Protein AF-A0A938QM40-F1 (afdb_monomer_lite)

Radius of gyration: 16.75 Å; chains: 1; bounding box: 47×14×31 Å

Sequence (53 aa):
QTAYTELYVTDTLWPDFREAEFNQALAAFQQRERRYGLTQEQLAANAEGRRDR

Secondary structure (DSSP, 8-state):
--TTPPP---S--GGG--HHHHHHHHHHHHHS--TTS--HHHHHHHHHHTT--

pLDDT: mean 73.27, std 15.23, range [47.94, 92.94]

Foldseek 3Di:
DCPPPDDDDDPQDPVRDDPVNVVVSVVVVVPPDPPPDAPVVNVVVVVVVVVPD

Structure (mmCIF, N/CA/C/O backbone):
data_AF-A0A938QM40-F1
#
_entry.id   AF-A0A938QM40-F1
#
loop_
_atom_site.group_PDB
_atom_site.id
_atom_site.type_symbol
_atom_site.label_atom_id
_atom_site.label_alt_id
_atom_site.label_comp_id
_atom_site.label_asym_id
_atom_site.label_entity_id
_atom_site.label_seq_id
_atom_site.pdbx_PDB_ins_code
_atom_site.Cartn_x
_atom_site.Cartn_y
_atom_site.Cartn_z
_atom_site.occupancy
_atom_site.B_iso_or_equiv
_atom_site.auth_seq_id
_atom_site.auth_comp_id
_atom_site.auth_asym_id
_atom_site.auth_atom_id
_atom_site.pdbx_PDB_model_num
ATOM 1 N N . GLN A 1 1 ? 10.462 5.421 14.292 1.00 53.31 1 GLN A N 1
ATOM 2 C CA . GLN A 1 1 ? 9.112 5.979 14.052 1.00 53.31 1 GLN A CA 1
ATOM 3 C C . GLN A 1 1 ? 8.476 5.179 12.908 1.00 53.31 1 GLN A C 1
ATOM 5 O O . GLN A 1 1 ? 8.623 5.567 11.764 1.00 53.31 1 GLN A O 1
ATOM 10 N N . THR A 1 2 ? 7.902 4.005 13.212 1.00 58.44 2 THR A N 1
ATOM 11 C CA . THR A 1 2 ? 7.180 3.086 12.283 1.00 58.44 2 THR A CA 1
ATOM 12 C C . THR A 1 2 ? 6.252 2.109 13.036 1.00 58.44 2 THR A C 1
ATOM 14 O O . THR A 1 2 ? 5.654 1.226 12.434 1.00 58.44 2 THR A O 1
ATOM 17 N N . ALA A 1 3 ? 6.118 2.234 14.365 1.00 61.16 3 ALA A N 1
ATOM 18 C CA . ALA A 1 3 ? 5.529 1.199 15.226 1.00 61.16 3 ALA A CA 1
ATOM 19 C C . ALA A 1 3 ? 4.014 0.977 15.034 1.00 61.16 3 ALA A C 1
ATOM 21 O O . ALA A 1 3 ? 3.476 0.003 15.547 1.00 61.16 3 ALA A O 1
ATOM 22 N N . TYR A 1 4 ? 3.342 1.866 14.297 1.00 59.16 4 TYR A N 1
ATOM 23 C CA . TYR A 1 4 ? 1.896 1.830 14.058 1.00 59.16 4 TYR A CA 1
ATOM 24 C C . TYR A 1 4 ? 1.541 1.992 12.573 1.00 59.16 4 TYR A C 1
ATOM 26 O O . TYR A 1 4 ? 0.407 2.325 12.239 1.00 59.16 4 TYR A O 1
ATOM 34 N N . THR A 1 5 ? 2.513 1.810 11.676 1.00 74.62 5 THR A N 1
ATOM 35 C CA . THR A 1 5 ? 2.284 1.897 10.231 1.00 74.62 5 THR A CA 1
ATOM 36 C C . THR A 1 5 ? 1.952 0.515 9.685 1.00 74.62 5 THR A C 1
ATOM 38 O O . THR A 1 5 ? 2.716 -0.428 9.877 1.00 74.62 5 THR A O 1
ATOM 41 N N . GLU A 1 6 ? 0.837 0.394 8.970 1.00 75.19 6 GLU A N 1
ATOM 42 C CA . GLU A 1 6 ? 0.527 -0.822 8.223 1.00 75.19 6 GLU A CA 1
ATOM 43 C C . GLU A 1 6 ? 1.286 -0.833 6.898 1.00 75.19 6 GLU A C 1
ATOM 45 O O . GLU A 1 6 ? 1.262 0.137 6.139 1.00 75.19 6 GLU A O 1
ATOM 50 N N . LEU A 1 7 ? 1.961 -1.947 6.621 1.00 82.38 7 LEU A N 1
ATOM 51 C CA . LEU A 1 7 ? 2.662 -2.156 5.362 1.00 82.38 7 LEU A CA 1
ATOM 52 C C . LEU A 1 7 ? 1.737 -2.877 4.373 1.00 82.38 7 LEU A C 1
ATOM 54 O O . LEU A 1 7 ? 1.158 -3.928 4.680 1.00 82.38 7 LEU A O 1
ATOM 58 N N . TYR A 1 8 ? 1.619 -2.300 3.1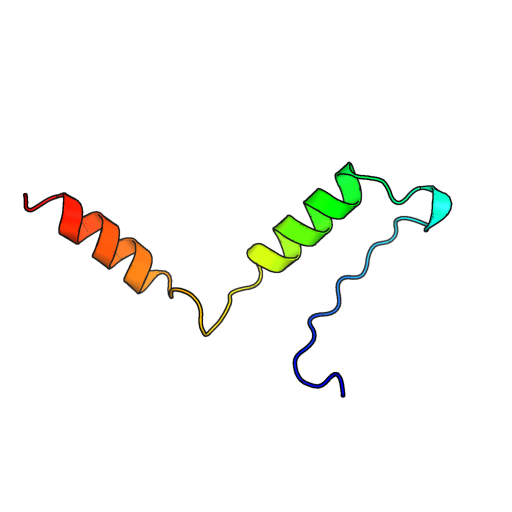80 1.00 83.12 8 TYR A N 1
ATOM 59 C CA . TYR A 1 8 ? 0.981 -2.904 2.016 1.00 83.12 8 TYR A CA 1
ATOM 60 C C . TYR A 1 8 ? 2.070 -3.273 1.008 1.00 83.12 8 TYR A C 1
ATOM 62 O O . TYR A 1 8 ? 2.877 -2.425 0.633 1.00 83.12 8 TYR A O 1
ATOM 70 N N . VAL A 1 9 ? 2.111 -4.543 0.607 1.00 87.12 9 VAL A N 1
ATOM 71 C CA . VAL A 1 9 ? 3.093 -5.085 -0.340 1.00 87.12 9 VAL A CA 1
ATOM 72 C C . VAL A 1 9 ? 2.322 -5.652 -1.525 1.00 87.12 9 VAL A C 1
ATOM 74 O O . VAL A 1 9 ? 1.341 -6.365 -1.322 1.00 87.12 9 VAL A O 1
ATOM 77 N N . THR A 1 10 ? 2.753 -5.312 -2.737 1.00 90.50 10 THR A N 1
ATOM 78 C CA . THR A 1 10 ? 2.180 -5.799 -3.997 1.00 90.50 10 THR A CA 1
ATOM 79 C C . THR A 1 10 ? 3.298 -6.260 -4.931 1.00 90.50 10 THR A C 1
ATOM 81 O O . THR A 1 10 ? 4.402 -5.715 -4.879 1.00 90.50 10 THR A O 1
ATOM 84 N N . ASP A 1 11 ? 3.004 -7.244 -5.781 1.00 91.38 11 ASP A N 1
ATOM 85 C CA . ASP A 1 11 ? 3.874 -7.685 -6.877 1.00 91.38 11 ASP A CA 1
ATOM 86 C C . ASP A 1 11 ? 3.927 -6.667 -8.031 1.00 91.38 11 ASP A C 1
ATOM 88 O O . ASP A 1 11 ? 4.777 -6.773 -8.919 1.00 91.38 11 ASP A O 1
ATOM 92 N N . THR A 1 12 ? 3.049 -5.656 -8.023 1.00 91.56 12 THR A N 1
ATOM 93 C CA . THR A 1 12 ? 3.039 -4.608 -9.046 1.00 91.56 12 THR A CA 1
ATOM 94 C C . THR A 1 12 ? 4.319 -3.782 -8.994 1.00 91.56 12 THR A C 1
ATOM 96 O O . THR A 1 12 ? 4.636 -3.123 -7.999 1.00 91.56 12 THR A O 1
ATOM 99 N N . LEU A 1 13 ? 5.049 -3.778 -10.109 1.00 92.94 13 LEU A N 1
ATOM 100 C CA . LEU A 1 13 ? 6.267 -2.996 -10.257 1.00 92.94 13 LEU A CA 1
ATOM 101 C C . LEU A 1 13 ? 5.944 -1.498 -10.260 1.00 92.94 13 LEU A C 1
ATOM 103 O O . LEU A 1 13 ? 4.970 -1.059 -10.863 1.00 92.94 13 LEU A O 1
ATOM 107 N N . TRP A 1 14 ? 6.825 -0.690 -9.670 1.00 89.62 14 TRP A N 1
ATOM 108 C CA . TRP A 1 14 ? 6.649 0.764 -9.580 1.00 89.62 14 TRP A CA 1
ATOM 109 C C . TRP A 1 14 ? 6.238 1.489 -10.881 1.00 89.62 14 TRP A C 1
ATOM 111 O O . TRP A 1 14 ? 5.314 2.298 -10.824 1.00 89.62 14 TRP A O 1
ATOM 121 N N . PRO A 1 15 ? 6.842 1.231 -12.062 1.00 92.81 15 PRO A N 1
ATOM 122 C CA . PRO A 1 15 ? 6.424 1.899 -13.304 1.00 92.81 15 PRO A CA 1
ATOM 123 C C . PRO A 1 15 ? 4.993 1.551 -13.757 1.00 92.81 15 PRO A C 1
ATOM 125 O O . PRO A 1 15 ? 4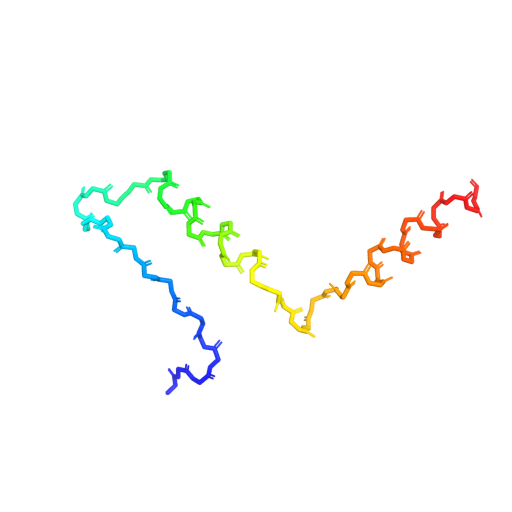.391 2.305 -14.532 1.00 92.81 15 PRO A O 1
ATOM 128 N N . ASP A 1 16 ? 4.466 0.424 -13.279 1.00 91.50 16 ASP A N 1
ATOM 129 C CA . ASP A 1 16 ? 3.124 -0.081 -13.561 1.00 91.50 16 ASP A CA 1
ATOM 130 C C . ASP A 1 16 ? 2.123 0.253 -12.441 1.00 91.50 16 ASP A C 1
ATOM 132 O O . ASP A 1 16 ? 0.919 0.072 -12.593 1.00 91.50 16 ASP A O 1
ATOM 136 N N . PHE A 1 17 ? 2.591 0.821 -11.326 1.00 92.50 17 PHE A N 1
ATOM 137 C CA . PHE A 1 17 ? 1.720 1.235 -10.235 1.00 92.50 17 PHE A CA 1
ATOM 138 C C . PHE A 1 17 ? 0.906 2.471 -10.645 1.00 92.50 17 PHE A C 1
ATOM 140 O O . PHE A 1 17 ? 1.433 3.578 -10.801 1.00 92.50 17 PHE A O 1
ATOM 147 N N . ARG A 1 18 ? -0.400 2.277 -10.845 1.00 92.06 18 ARG A N 1
ATOM 148 C CA . ARG A 1 18 ? -1.350 3.304 -11.308 1.00 92.06 18 ARG A CA 1
ATOM 149 C C . ARG A 1 18 ? -2.517 3.464 -10.334 1.00 92.06 18 ARG A C 1
ATOM 151 O O . ARG A 1 18 ? -2.567 2.834 -9.283 1.00 92.06 18 ARG A O 1
ATOM 158 N N . GLU A 1 19 ? -3.470 4.322 -10.690 1.00 92.44 19 GLU A N 1
ATOM 159 C CA . GLU A 1 19 ? -4.636 4.654 -9.860 1.00 92.44 19 GLU A CA 1
ATOM 160 C C . GLU A 1 19 ? -5.423 3.420 -9.395 1.00 92.44 19 GLU A C 1
ATOM 162 O O . GLU A 1 19 ? -5.819 3.348 -8.234 1.00 92.44 19 GLU A O 1
ATOM 167 N N . ALA A 1 20 ? -5.600 2.424 -10.268 1.00 92.69 20 ALA A N 1
ATOM 168 C CA . ALA A 1 20 ? -6.278 1.181 -9.911 1.00 92.69 20 ALA A CA 1
ATOM 169 C C . ALA A 1 20 ? -5.589 0.479 -8.728 1.00 92.69 20 ALA A C 1
ATOM 171 O O . ALA A 1 20 ? -6.246 0.133 -7.750 1.00 92.69 20 ALA A O 1
ATOM 172 N N . GLU A 1 21 ? -4.262 0.368 -8.764 1.00 92.44 21 GLU A N 1
ATOM 173 C CA . GLU A 1 21 ? -3.463 -0.270 -7.712 1.00 92.44 21 GLU A CA 1
ATOM 174 C C . GLU A 1 21 ? -3.475 0.523 -6.414 1.00 92.44 21 GLU A C 1
ATOM 176 O O . GLU A 1 21 ? -3.530 -0.051 -5.326 1.00 92.44 21 GLU A O 1
ATOM 181 N N . PHE A 1 22 ? -3.496 1.851 -6.518 1.00 91.25 22 PHE A N 1
ATOM 182 C CA . PHE A 1 22 ? -3.672 2.719 -5.363 1.00 91.25 22 PHE A CA 1
ATOM 183 C C . PHE A 1 22 ? -5.041 2.517 -4.704 1.00 91.25 22 PHE A C 1
ATOM 185 O O . PHE A 1 22 ? -5.122 2.377 -3.484 1.00 91.25 22 PHE A O 1
ATOM 192 N N . ASN A 1 23 ? -6.113 2.438 -5.496 1.00 91.75 23 ASN A N 1
ATOM 193 C CA . ASN A 1 23 ? -7.460 2.181 -4.989 1.00 91.75 23 ASN A CA 1
ATOM 194 C C . ASN A 1 23 ? -7.563 0.794 -4.340 1.00 91.75 23 ASN A C 1
ATOM 196 O O . ASN A 1 23 ? -8.183 0.661 -3.285 1.00 91.75 23 ASN A O 1
ATOM 200 N N . GLN A 1 24 ? -6.912 -0.222 -4.916 1.00 88.56 24 GLN A N 1
ATOM 201 C CA . GLN A 1 24 ? -6.822 -1.556 -4.317 1.00 88.56 24 GLN A CA 1
ATOM 202 C C . GLN A 1 24 ? -6.052 -1.535 -2.990 1.00 88.56 24 GLN A C 1
ATOM 204 O O . GLN A 1 24 ? -6.533 -2.077 -1.994 1.00 88.56 24 GLN A O 1
ATOM 209 N N . ALA A 1 25 ? -4.906 -0.848 -2.935 1.00 89.12 25 ALA A N 1
ATOM 210 C CA . ALA A 1 25 ? -4.125 -0.685 -1.710 1.00 89.12 25 ALA A CA 1
ATOM 211 C C . ALA A 1 25 ? -4.922 0.035 -0.613 1.00 89.12 25 ALA A C 1
ATOM 213 O O . ALA A 1 25 ? -4.903 -0.370 0.551 1.00 89.12 25 ALA 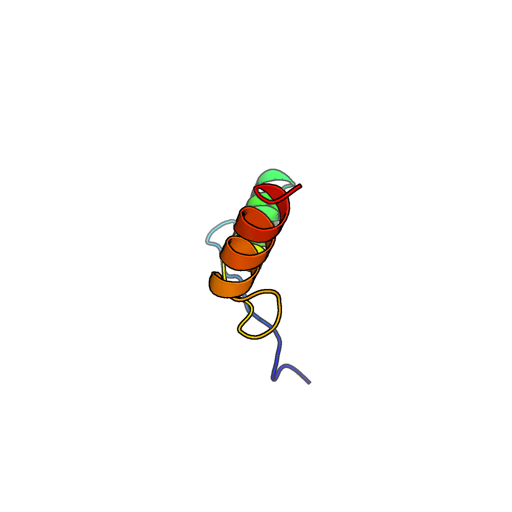A O 1
ATOM 214 N N . LEU A 1 26 ? -5.671 1.074 -0.988 1.00 86.56 26 LEU A N 1
ATOM 215 C CA . LEU A 1 26 ? -6.527 1.829 -0.082 1.00 86.56 26 LEU A CA 1
ATOM 216 C C . LEU A 1 26 ? -7.697 0.981 0.434 1.00 86.56 26 LEU A C 1
ATOM 218 O O . LEU A 1 26 ? -7.977 1.002 1.632 1.00 86.56 26 LEU A O 1
ATOM 222 N N . ALA A 1 27 ? -8.350 0.204 -0.432 1.00 85.94 27 ALA A N 1
ATOM 223 C CA . ALA A 1 27 ? -9.407 -0.721 -0.034 1.00 85.94 27 ALA A CA 1
ATOM 224 C C . ALA A 1 27 ? -8.872 -1.802 0.920 1.00 85.94 27 ALA A C 1
ATOM 226 O O . ALA A 1 27 ? -9.484 -2.068 1.953 1.00 85.94 27 ALA A O 1
ATOM 227 N N . ALA A 1 28 ? -7.697 -2.368 0.634 1.00 84.69 28 ALA A N 1
ATOM 228 C CA . ALA A 1 28 ? -7.038 -3.338 1.506 1.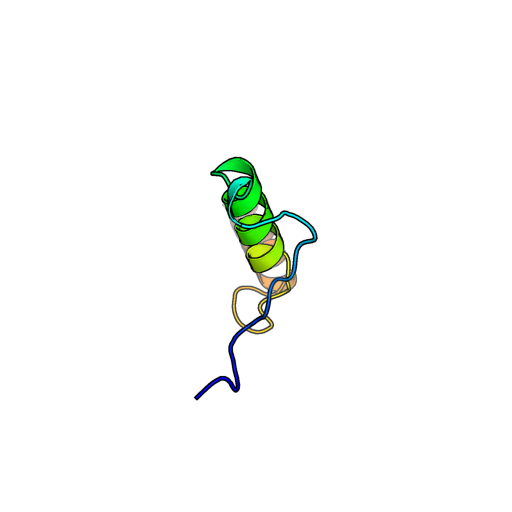00 84.69 28 ALA A CA 1
ATOM 229 C C . ALA A 1 28 ? -6.664 -2.734 2.869 1.00 84.69 28 ALA A C 1
ATOM 231 O O . ALA A 1 28 ? -6.836 -3.385 3.897 1.00 84.69 28 ALA A O 1
ATOM 232 N N . PHE A 1 29 ? -6.201 -1.482 2.894 1.00 83.06 29 PHE A N 1
ATOM 233 C CA . PHE A 1 29 ? -5.938 -0.744 4.130 1.00 83.06 29 PHE A CA 1
ATOM 234 C C . PHE A 1 29 ? -7.221 -0.467 4.932 1.00 83.06 29 PHE A C 1
ATOM 236 O O . PHE A 1 29 ? -7.207 -0.527 6.155 1.00 83.06 29 PHE A O 1
ATOM 243 N N . GLN A 1 30 ? -8.349 -0.199 4.268 1.00 79.75 30 GLN A N 1
ATOM 244 C CA . GLN A 1 30 ? -9.641 0.023 4.931 1.00 79.75 30 GLN A CA 1
ATOM 245 C C . GLN A 1 30 ? -10.289 -1.267 5.454 1.00 79.75 30 GLN A C 1
ATOM 247 O O . GLN A 1 30 ? -10.975 -1.227 6.473 1.00 79.75 30 GLN A O 1
ATOM 252 N N . GLN A 1 31 ? -10.094 -2.396 4.765 1.00 71.56 31 GLN A N 1
ATOM 253 C CA . GLN A 1 31 ? -10.636 -3.700 5.166 1.00 71.56 31 GLN A CA 1
ATOM 254 C C . GLN A 1 31 ? -9.883 -4.334 6.336 1.00 71.56 31 GLN A C 1
ATOM 256 O O . GLN A 1 31 ? -10.445 -5.169 7.045 1.00 71.56 31 GLN A O 1
ATOM 261 N N . ARG A 1 32 ? -8.619 -3.961 6.554 1.00 69.62 32 ARG A N 1
ATOM 262 C CA . ARG A 1 32 ? -7.875 -4.391 7.738 1.00 69.62 32 ARG A CA 1
ATOM 263 C C . ARG A 1 32 ? -8.516 -3.734 8.950 1.00 69.62 32 ARG A C 1
ATOM 265 O O . ARG A 1 32 ? -8.516 -2.514 9.086 1.00 69.62 32 ARG A O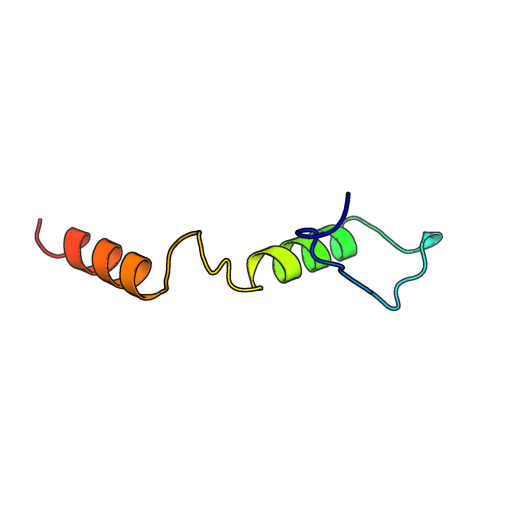 1
ATOM 272 N N . GLU A 1 33 ? -9.142 -4.564 9.783 1.00 55.69 33 GLU A N 1
ATOM 273 C CA . GLU A 1 33 ? -9.936 -4.119 10.921 1.00 55.69 33 GLU A CA 1
ATOM 274 C C . GLU A 1 33 ? -9.152 -3.115 11.766 1.00 55.69 33 GLU A C 1
ATOM 276 O O . GLU A 1 33 ? -8.220 -3.454 12.503 1.00 55.69 33 GLU A O 1
ATOM 281 N N . ARG A 1 34 ? -9.5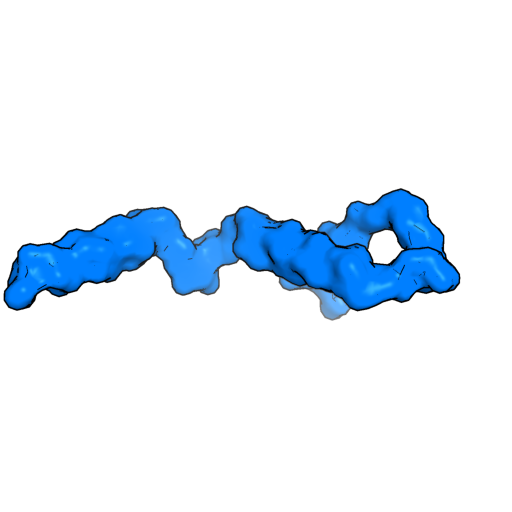84 -1.853 11.712 1.00 58.75 34 ARG A N 1
ATOM 282 C CA . ARG A 1 34 ? -9.284 -0.892 12.760 1.00 58.75 34 ARG A CA 1
ATOM 283 C C . ARG A 1 34 ? -9.883 -1.488 14.028 1.00 58.75 34 ARG A C 1
ATOM 285 O O . ARG A 1 34 ? -11.067 -1.298 14.293 1.00 58.75 34 ARG A O 1
ATOM 292 N N . ARG A 1 35 ? -9.062 -2.116 14.871 1.00 55.38 35 ARG A N 1
ATOM 293 C CA . ARG A 1 35 ? -9.432 -2.412 16.270 1.00 55.38 35 ARG A CA 1
ATOM 294 C C . ARG A 1 35 ? -9.973 -1.181 17.025 1.00 55.38 35 ARG A C 1
ATOM 296 O O . ARG A 1 35 ? -10.486 -1.340 18.121 1.00 55.38 35 ARG A O 1
ATOM 303 N N . TYR A 1 36 ? -9.884 0.024 16.449 1.00 54.97 36 TYR A N 1
ATOM 304 C CA . TYR A 1 36 ? -10.318 1.294 17.030 1.00 54.97 36 TYR A CA 1
ATOM 305 C C . TYR A 1 36 ? -10.944 2.257 16.001 1.00 54.97 36 TYR A C 1
ATOM 307 O O . TYR A 1 36 ? -10.488 3.389 15.855 1.00 54.97 36 TYR A O 1
ATOM 315 N N . GLY A 1 37 ? -11.949 1.815 15.240 1.00 55.56 37 GLY A N 1
ATOM 316 C CA . GLY A 1 37 ? -12.709 2.697 14.337 1.00 55.56 37 GLY A CA 1
ATOM 317 C C . GLY A 1 37 ? -14.203 2.667 14.619 1.00 55.56 37 GLY A C 1
ATOM 318 O O . GLY A 1 37 ? -14.745 3.616 15.168 1.00 55.56 37 GLY A O 1
ATOM 319 N N . LEU A 1 38 ? -14.836 1.552 14.271 1.00 56.66 38 LEU A N 1
ATOM 320 C CA . LEU A 1 38 ? -16.160 1.131 14.715 1.00 56.66 38 LEU A CA 1
ATOM 321 C C . LEU A 1 38 ? -16.111 -0.398 14.696 1.00 56.66 38 LEU A C 1
ATOM 323 O O . LEU A 1 38 ? -15.876 -0.975 13.634 1.00 56.66 38 LEU A O 1
ATOM 327 N N . THR A 1 39 ? -16.259 -1.068 15.838 1.00 60.66 39 THR A N 1
ATOM 328 C CA . THR A 1 39 ? -16.412 -2.533 15.824 1.00 60.66 39 THR A CA 1
ATOM 329 C C . THR A 1 39 ? -17.707 -2.884 15.082 1.00 60.66 39 THR A C 1
ATOM 331 O O . THR A 1 39 ? -18.634 -2.072 15.047 1.00 60.66 39 THR A O 1
ATOM 334 N N . GLN A 1 40 ? -17.808 -4.072 14.469 1.00 58.97 40 GLN A N 1
ATOM 335 C CA . GLN A 1 40 ? -19.040 -4.498 13.770 1.00 58.97 40 GLN A CA 1
ATOM 336 C C . GLN A 1 40 ? -20.303 -4.348 14.642 1.00 58.97 40 GLN A C 1
ATOM 338 O O . GLN A 1 40 ? -21.381 -4.050 14.134 1.00 58.97 40 GLN A O 1
ATOM 343 N N . GLU A 1 41 ? -20.145 -4.450 15.962 1.00 58.78 41 GLU A N 1
ATOM 344 C CA . GLU A 1 41 ? -21.180 -4.203 16.965 1.00 58.78 41 GLU A CA 1
ATOM 345 C C . GLU A 1 41 ? -21.734 -2.762 16.934 1.00 58.78 41 GLU A C 1
ATOM 347 O O . GLU A 1 41 ? -22.932 -2.555 17.095 1.00 58.78 41 GLU A O 1
ATOM 352 N N . GLN A 1 42 ? -20.910 -1.752 16.632 1.00 60.75 42 GLN A N 1
ATOM 353 C CA . GLN A 1 42 ? -21.347 -0.353 16.513 1.00 60.75 42 GLN A CA 1
ATOM 354 C C . GLN A 1 42 ? -22.062 -0.060 15.184 1.00 60.75 42 GLN A C 1
ATOM 356 O O . GLN A 1 42 ? -22.942 0.802 15.137 1.00 60.75 42 GLN A O 1
ATOM 361 N N . LEU A 1 43 ? -21.720 -0.777 14.108 1.00 65.25 43 LEU A N 1
ATOM 362 C CA . LEU A 1 43 ? -22.457 -0.721 12.838 1.00 65.25 43 LEU A CA 1
ATOM 363 C C . LEU A 1 43 ? -23.839 -1.379 12.977 1.00 65.25 43 LEU A C 1
ATOM 365 O O . LEU A 1 43 ? -24.822 -0.822 12.486 1.00 65.25 43 LEU A O 1
ATOM 369 N N . ALA A 1 44 ? -23.924 -2.503 13.699 1.00 64.81 44 ALA A N 1
ATOM 370 C CA . ALA A 1 44 ? -25.189 -3.147 14.053 1.00 64.81 44 ALA A CA 1
ATOM 371 C C . ALA A 1 44 ? -26.055 -2.237 14.944 1.00 64.81 44 ALA A C 1
ATOM 373 O O . ALA A 1 44 ? -27.188 -1.929 14.581 1.00 64.81 44 ALA A O 1
ATOM 374 N N . ALA A 1 45 ? -25.488 -1.673 16.016 1.00 62.69 45 ALA A N 1
ATOM 375 C CA . ALA A 1 45 ? -26.207 -0.777 16.924 1.00 62.69 45 ALA A CA 1
ATOM 376 C C . ALA A 1 45 ? -26.727 0.510 16.242 1.00 62.69 45 ALA A C 1
ATOM 378 O O . ALA A 1 45 ? -27.815 0.988 16.561 1.00 62.69 45 ALA A O 1
ATOM 379 N N . ASN A 1 46 ? -25.993 1.077 15.273 1.00 60.94 46 ASN A N 1
ATOM 380 C CA . ASN A 1 46 ? -26.459 2.240 14.500 1.00 60.94 46 ASN A CA 1
ATOM 381 C C . ASN A 1 46 ? -27.586 1.868 13.515 1.00 60.94 46 ASN A C 1
ATOM 383 O O . ASN A 1 46 ? -28.534 2.634 13.325 1.00 60.94 46 ASN A O 1
ATOM 387 N N . ALA A 1 47 ? -27.518 0.674 12.919 1.00 61.56 47 ALA A N 1
ATOM 388 C CA . ALA A 1 47 ? -28.570 0.155 12.050 1.00 61.56 47 ALA A CA 1
ATOM 389 C C . ALA A 1 47 ? -29.865 -0.158 12.825 1.00 61.56 47 ALA A C 1
ATOM 391 O O . ALA A 1 47 ? -30.958 0.093 12.316 1.00 61.56 47 ALA A O 1
ATOM 392 N N . GLU A 1 48 ? -29.750 -0.648 14.060 1.00 60.75 48 GLU A N 1
ATOM 393 C CA . GLU A 1 48 ? -30.886 -0.927 14.945 1.00 60.75 48 GLU A CA 1
ATOM 394 C C . GLU A 1 48 ? -31.511 0.360 15.507 1.00 60.75 48 GLU A C 1
ATOM 396 O O . GLU A 1 48 ? -32.731 0.506 15.484 1.00 60.75 48 GLU A O 1
ATOM 401 N N . GLY A 1 49 ? -30.703 1.364 15.870 1.00 57.16 49 GLY A N 1
ATOM 402 C CA . GLY A 1 49 ? -31.191 2.671 16.336 1.00 57.16 49 GLY A CA 1
ATOM 403 C C . GLY A 1 49 ? -31.925 3.517 15.282 1.00 57.16 49 GLY A C 1
ATOM 404 O O . GLY A 1 49 ? -32.593 4.489 15.631 1.00 57.16 49 GLY A O 1
ATOM 405 N N . ARG A 1 50 ? -31.834 3.169 13.989 1.00 56.66 50 ARG A N 1
ATOM 406 C CA . ARG A 1 50 ? -32.608 3.803 12.899 1.00 56.66 50 ARG A CA 1
ATOM 407 C C . ARG A 1 50 ? -33.925 3.092 12.574 1.00 56.66 50 ARG A C 1
ATOM 409 O O . ARG A 1 50 ? -34.674 3.619 11.758 1.00 56.66 50 ARG A O 1
ATOM 416 N N . ARG A 1 51 ? -34.203 1.923 13.164 1.00 55.78 51 ARG A N 1
ATOM 417 C CA . ARG A 1 51 ? -35.477 1.197 12.991 1.00 55.78 51 ARG A CA 1
ATOM 418 C C . ARG A 1 51 ? -36.530 1.531 14.050 1.00 55.78 51 ARG A C 1
ATOM 420 O O . ARG A 1 51 ? -37.685 1.182 13.844 1.00 55.78 51 ARG A O 1
ATOM 427 N N . ASP A 1 52 ? -36.144 2.216 15.124 1.00 54.75 52 ASP A N 1
ATOM 428 C CA . ASP A 1 52 ? -37.026 2.615 16.232 1.00 54.75 52 ASP A CA 1
ATOM 429 C C . ASP A 1 52 ? -37.344 4.125 16.211 1.00 54.75 52 ASP A C 1
ATOM 431 O O . ASP A 1 52 ? -37.345 4.802 17.237 1.00 54.75 52 ASP A O 1
ATOM 435 N N . ARG A 1 53 ? -37.548 4.701 15.018 1.00 47.94 53 ARG A N 1
ATOM 436 C CA . ARG A 1 53 ? -38.039 6.077 14.876 1.00 47.94 53 ARG A CA 1
ATOM 437 C C . ARG A 1 53 ? -39.074 6.207 13.772 1.00 47.94 53 ARG A C 1
ATOM 439 O O . ARG A 1 53 ? -38.844 5.616 12.694 1.00 47.94 53 ARG A O 1
#